Protein AF-A0A6A5VND6-F1 (afdb_monomer_lite)

Secondary structure (DSSP, 8-state):
----TTHHHHHHHHHHHHHHHHHHTTS----PPP---SS-GGGS-HHHHHHHHHHHHHHHHTSSTTSTT-EEEEEEEETTEEEEEEEESS-TTTTHHHHHHHHH-

pLDDT: mean 71.24, std 9.96, range [48.72, 90.44]

Foldseek 3Di:
DDDDPCVVVVVVVVVVVVVCVVCVVVVPPPPPQDPDPPDPPVVDDPVNVVVVVVVLVVCQQPVDPPDQRHKDWDWDDDPVGIDIDIDTSDDCVPPPVVSVVVVVD

Sequence (105 aa):
PRLGPHEPQLSRFFEPLVFLYTLGRTRGEHTREMTYNGTEISYLSRKHLIRKLLCDLAYMCDCEKGGDTVTAIGLESKPHGHIFWVASNTNPFIKTIPFLVSLLA

Organism: NCBI:txid1447943

Radius of gyration: 20.38 Å; chains: 1; bounding box: 36×65×29 Å

Structure (mmCIF, N/CA/C/O backbone):
data_AF-A0A6A5VND6-F1
#
_entry.id   AF-A0A6A5VND6-F1
#
loop_
_atom_site.group_PDB
_atom_site.id
_atom_site.type_symbol
_atom_site.label_atom_id
_atom_site.label_alt_id
_atom_site.label_comp_id
_atom_site.label_asym_id
_atom_site.label_entity_id
_atom_site.label_seq_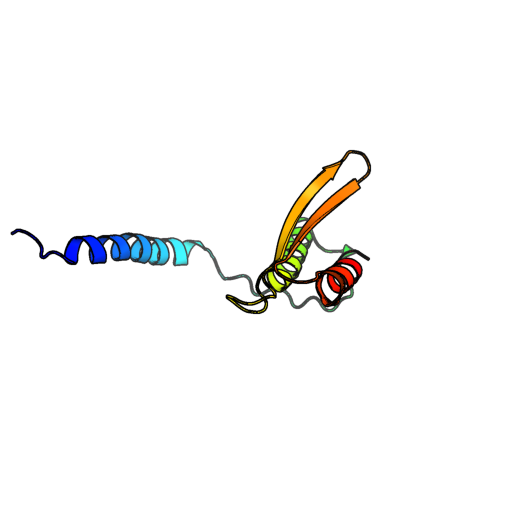id
_atom_site.pdbx_PDB_ins_code
_atom_site.Cartn_x
_atom_site.Cartn_y
_atom_site.Cartn_z
_atom_site.occupancy
_atom_site.B_iso_or_equiv
_atom_site.auth_seq_id
_atom_site.auth_comp_id
_atom_site.auth_asym_id
_atom_site.auth_atom_id
_atom_site.pdbx_PDB_model_num
ATOM 1 N N . PRO A 1 1 ? -17.270 -45.780 8.355 1.00 48.72 1 PRO A N 1
ATOM 2 C CA . PRO A 1 1 ? -16.996 -45.563 6.911 1.00 48.72 1 PRO A CA 1
ATOM 3 C C . PRO A 1 1 ? -15.751 -44.685 6.746 1.00 48.72 1 PRO A C 1
ATOM 5 O O . PRO A 1 1 ? -15.736 -43.562 7.236 1.00 48.72 1 PRO A O 1
ATOM 8 N N . ARG A 1 2 ? -14.673 -45.238 6.179 1.00 52.91 2 ARG A N 1
ATOM 9 C CA . ARG A 1 2 ? -13.423 -44.502 5.952 1.00 52.91 2 ARG A CA 1
ATOM 10 C C . ARG A 1 2 ? -13.626 -43.614 4.724 1.00 52.91 2 ARG A C 1
ATOM 12 O O . ARG A 1 2 ? -13.774 -44.140 3.627 1.00 52.91 2 ARG A O 1
ATOM 19 N N . LEU A 1 3 ? -13.726 -42.309 4.964 1.00 59.41 3 LEU A N 1
ATOM 20 C CA . LEU A 1 3 ? -13.848 -41.269 3.944 1.00 59.41 3 LEU A CA 1
ATOM 21 C C . LEU A 1 3 ? -12.643 -41.356 2.983 1.00 59.41 3 LEU A C 1
ATOM 23 O O . LEU A 1 3 ? -11.517 -41.618 3.417 1.00 59.41 3 LEU A O 1
ATOM 27 N N . GLY A 1 4 ? -12.896 -41.227 1.682 1.00 68.56 4 GLY A N 1
ATOM 28 C CA . GLY A 1 4 ? -11.917 -41.349 0.606 1.00 68.56 4 GLY A CA 1
ATOM 29 C C . GLY A 1 4 ? -10.793 -40.307 0.700 1.00 68.56 4 GLY A C 1
ATOM 30 O O . GLY A 1 4 ? -10.938 -39.284 1.370 1.00 68.56 4 GLY A O 1
ATOM 31 N N . PRO A 1 5 ? -9.658 -40.525 0.010 1.00 66.62 5 PRO A N 1
ATOM 32 C CA . PRO A 1 5 ? -8.403 -39.792 0.231 1.00 66.62 5 PRO A CA 1
ATOM 33 C C . PRO A 1 5 ? -8.489 -38.264 0.051 1.00 66.62 5 PRO A C 1
ATOM 35 O O . PRO A 1 5 ? -7.653 -37.539 0.588 1.00 66.62 5 PRO A O 1
ATOM 38 N N . HIS A 1 6 ? -9.508 -37.762 -0.652 1.00 63.72 6 HIS A N 1
ATOM 39 C CA . HIS A 1 6 ? -9.702 -36.337 -0.942 1.00 63.72 6 HIS A CA 1
ATOM 40 C C . HIS A 1 6 ? -10.797 -35.654 -0.107 1.00 63.72 6 HIS A C 1
ATOM 42 O O . HIS A 1 6 ? -10.867 -34.425 -0.073 1.00 63.72 6 HIS A O 1
ATOM 48 N N . GLU A 1 7 ? -11.631 -36.404 0.614 1.00 67.12 7 GLU A N 1
ATOM 49 C CA . GLU A 1 7 ? -12.679 -35.826 1.469 1.00 67.12 7 GLU A CA 1
ATOM 50 C C . GLU A 1 7 ? -12.127 -34.979 2.632 1.00 67.12 7 GLU A C 1
ATOM 52 O O . GLU A 1 7 ? -12.679 -33.906 2.879 1.00 67.12 7 GLU A O 1
ATOM 57 N N . PRO A 1 8 ? -11.002 -35.338 3.289 1.00 67.00 8 PRO A N 1
ATOM 58 C CA . PRO A 1 8 ? -10.379 -34.478 4.298 1.00 67.00 8 PRO A CA 1
ATOM 59 C C . PRO A 1 8 ? -9.809 -33.177 3.719 1.00 67.00 8 PRO A C 1
ATOM 61 O O . PRO A 1 8 ? -9.649 -32.186 4.426 1.00 67.00 8 PRO A O 1
ATOM 64 N N . GLN A 1 9 ? -9.441 -33.168 2.434 1.00 68.00 9 GLN A N 1
ATOM 65 C CA . GLN A 1 9 ? -8.985 -31.955 1.754 1.00 68.00 9 GLN A CA 1
ATOM 66 C C . GLN A 1 9 ? -10.166 -31.033 1.458 1.00 68.00 9 GLN A C 1
ATOM 68 O O . GLN A 1 9 ? -10.073 -29.844 1.741 1.00 68.00 9 GLN A O 1
ATOM 73 N N . LEU A 1 10 ? -11.276 -31.583 0.962 1.00 66.06 10 LEU A N 1
ATOM 74 C CA . LEU A 1 10 ? -12.508 -30.840 0.698 1.00 66.06 10 LEU A CA 1
ATOM 75 C C . LEU A 1 10 ? -13.137 -30.284 1.982 1.00 66.06 10 LEU A C 1
ATOM 77 O O . LEU A 1 10 ? -13.544 -29.124 2.002 1.00 66.06 10 LEU A O 1
ATOM 81 N N . SER A 1 11 ? -13.155 -31.052 3.077 1.00 67.00 11 SER A N 1
ATOM 82 C CA . SER A 1 11 ? -13.714 -30.594 4.357 1.00 67.00 11 SER A CA 1
ATOM 83 C C . SER A 1 11 ? -12.988 -29.365 4.917 1.00 67.00 11 SER A C 1
ATOM 85 O O . SER A 1 11 ? -13.633 -28.465 5.454 1.00 67.00 11 SER A O 1
ATOM 87 N N . ARG A 1 12 ? -11.667 -29.265 4.703 1.00 68.88 12 ARG A N 1
ATOM 88 C CA . ARG A 1 12 ? -10.864 -28.091 5.089 1.00 68.88 12 ARG A CA 1
ATOM 89 C C . ARG A 1 12 ? -11.214 -26.821 4.322 1.00 68.88 12 ARG A C 1
ATOM 91 O O . ARG A 1 12 ? -10.908 -25.744 4.813 1.00 68.88 12 ARG A O 1
ATOM 98 N N . PHE A 1 13 ? -11.840 -26.921 3.150 1.00 66.44 13 PHE A N 1
ATOM 99 C CA . PHE A 1 13 ? -12.351 -25.755 2.422 1.00 66.44 13 PHE A CA 1
ATOM 100 C C . PHE A 1 13 ? -13.787 -25.408 2.820 1.00 66.44 13 PHE A C 1
ATOM 102 O O . PHE A 1 13 ? -14.166 -24.240 2.762 1.00 66.44 13 PHE A O 1
ATOM 109 N N . PHE A 1 14 ? -14.571 -26.385 3.282 1.00 77.31 14 PHE A N 1
ATOM 110 C CA . PHE A 1 14 ? -15.941 -26.152 3.737 1.00 77.31 14 PHE A CA 1
ATOM 111 C C . PHE A 1 14 ? -16.010 -25.278 4.987 1.00 77.31 14 PHE A C 1
ATOM 113 O O . PHE A 1 14 ? -16.806 -24.346 5.022 1.00 77.31 14 PHE A O 1
ATOM 120 N N . GLU A 1 15 ? -15.177 -25.532 5.995 1.00 76.69 15 GLU A N 1
ATOM 121 C CA . GLU A 1 15 ? -15.216 -24.763 7.245 1.00 76.69 15 GLU A CA 1
ATOM 122 C C . GLU A 1 15 ? -14.898 -23.264 7.035 1.00 76.69 15 GLU A C 1
ATOM 124 O O . GLU A 1 15 ? -15.707 -22.432 7.453 1.00 76.69 15 GLU A O 1
ATOM 129 N N . PRO A 1 16 ? -13.844 -22.870 6.288 1.00 78.62 16 PRO A N 1
ATOM 130 C CA . PRO A 1 16 ? -13.613 -21.475 5.915 1.00 78.62 16 PRO A CA 1
ATOM 131 C C . PRO A 1 16 ? -14.734 -20.865 5.071 1.00 78.62 16 PRO A C 1
ATOM 133 O O . PRO A 1 16 ? -15.042 -19.689 5.242 1.00 78.62 16 PRO A O 1
ATOM 136 N N . LEU A 1 17 ? -15.357 -21.632 4.168 1.00 79.62 17 LEU A N 1
ATOM 137 C CA . LEU A 1 17 ? -16.477 -21.149 3.349 1.00 79.62 17 LEU A CA 1
ATOM 138 C C . LEU A 1 17 ? -17.727 -20.893 4.194 1.00 79.62 17 LEU A C 1
ATOM 140 O O . LEU A 1 17 ? -18.382 -19.865 4.027 1.00 79.62 17 LEU A O 1
ATOM 144 N N . VAL A 1 18 ? -18.032 -21.789 5.133 1.00 81.44 18 VAL A N 1
ATOM 145 C CA . VAL A 1 18 ? -19.116 -21.611 6.104 1.00 81.44 18 VAL A CA 1
ATOM 146 C C . VAL A 1 18 ? -18.822 -20.404 6.989 1.00 81.44 18 VAL A C 1
ATOM 148 O O . VAL A 1 18 ? -19.705 -19.577 7.183 1.00 81.44 18 VAL A O 1
ATOM 151 N N . PHE A 1 19 ? -17.583 -20.248 7.457 1.00 76.81 19 PHE A N 1
ATOM 152 C CA . PHE A 1 19 ? -17.164 -19.105 8.267 1.00 76.81 19 PHE A CA 1
ATOM 153 C C . PHE A 1 19 ? -17.237 -17.779 7.495 1.00 76.81 19 PHE A C 1
ATOM 155 O O . PHE A 1 19 ? -17.716 -16.772 8.012 1.00 76.81 19 PHE A O 1
ATOM 162 N N . LEU A 1 20 ? -16.831 -17.770 6.223 1.00 77.00 20 LEU A N 1
ATOM 163 C CA . LEU A 1 20 ? -16.966 -16.613 5.340 1.00 77.00 20 LEU A CA 1
ATOM 164 C C . LEU A 1 20 ? -18.438 -16.275 5.079 1.00 77.00 20 LEU A C 1
ATOM 166 O O . LEU A 1 20 ? -18.794 -15.102 5.043 1.00 77.00 20 LEU A O 1
ATOM 170 N N . TYR A 1 21 ? -19.300 -17.278 4.924 1.00 79.81 21 TYR A N 1
ATOM 171 C CA . TYR A 1 21 ? -20.737 -17.093 4.736 1.00 79.81 21 TYR A CA 1
ATOM 172 C C . TYR A 1 21 ? -21.437 -16.568 6.001 1.00 79.81 21 TYR A C 1
ATOM 174 O O . TYR A 1 21 ? -22.296 -15.684 5.917 1.00 79.81 21 TYR A O 1
ATOM 182 N N . THR A 1 22 ? -21.076 -17.082 7.181 1.00 79.31 22 THR A N 1
ATOM 183 C CA . THR A 1 22 ? -21.648 -16.641 8.461 1.00 79.31 22 THR A CA 1
ATOM 184 C C . THR A 1 22 ? -21.168 -15.239 8.824 1.00 79.31 22 THR A C 1
ATOM 186 O O . THR A 1 22 ? -21.994 -14.380 9.128 1.00 79.31 22 THR A O 1
ATOM 189 N N . LEU A 1 23 ? -19.865 -14.964 8.706 1.00 76.06 23 LEU A N 1
ATOM 190 C CA . LEU A 1 23 ? -19.289 -13.647 8.993 1.00 76.06 23 LEU A CA 1
ATOM 191 C C . LEU A 1 23 ? -19.489 -12.624 7.874 1.00 76.06 23 LEU A C 1
ATOM 193 O O . LEU A 1 23 ? -19.445 -11.418 8.115 1.00 76.06 23 LEU A O 1
ATOM 197 N N . GLY A 1 24 ? -19.723 -13.067 6.641 1.00 68.12 24 GLY A N 1
ATOM 198 C CA . GLY A 1 24 ? -20.003 -12.184 5.510 1.00 68.12 24 GLY A CA 1
ATOM 199 C C . GLY A 1 24 ? -21.226 -11.307 5.769 1.00 68.12 24 GLY A C 1
ATOM 200 O O . GLY A 1 24 ? -21.233 -10.139 5.395 1.00 68.12 24 GLY A O 1
ATOM 201 N N . ARG A 1 25 ? -22.212 -11.833 6.507 1.00 63.53 25 ARG A N 1
ATOM 202 C CA . ARG A 1 25 ? -23.410 -11.091 6.926 1.00 63.53 25 ARG A CA 1
ATOM 203 C C . ARG A 1 25 ? -23.165 -10.124 8.087 1.00 63.53 25 ARG A C 1
ATOM 205 O O . ARG A 1 25 ? -23.902 -9.154 8.218 1.00 63.53 25 ARG A O 1
ATOM 212 N N . THR A 1 26 ? -22.129 -10.342 8.899 1.00 65.88 26 THR A N 1
ATOM 213 C CA . THR A 1 26 ? -21.749 -9.436 10.000 1.00 65.88 26 THR A CA 1
ATOM 214 C C . THR A 1 26 ? -20.716 -8.389 9.588 1.00 65.88 26 THR A C 1
ATOM 216 O O . THR A 1 26 ? -20.473 -7.453 10.343 1.00 65.88 26 THR A O 1
ATOM 219 N N . ARG A 1 27 ? -20.110 -8.510 8.396 1.00 61.72 27 ARG A N 1
ATOM 220 C CA . ARG A 1 27 ? -19.158 -7.523 7.852 1.00 61.72 27 ARG A CA 1
ATOM 221 C C . ARG A 1 27 ? -19.781 -6.147 7.573 1.00 61.72 27 ARG A C 1
ATOM 223 O O . ARG A 1 27 ? -19.032 -5.202 7.337 1.00 61.72 27 ARG A O 1
ATOM 230 N N . GLY A 1 28 ? -21.108 -6.027 7.658 1.00 64.19 28 GLY A N 1
ATOM 231 C CA . GLY A 1 28 ? -21.847 -4.813 7.319 1.00 64.19 28 GLY A CA 1
ATOM 232 C C . GLY A 1 28 ? -21.892 -4.578 5.809 1.00 64.19 28 GLY A C 1
ATOM 233 O O . GLY A 1 28 ? -21.292 -5.322 5.031 1.00 64.19 28 GLY A O 1
ATOM 234 N N . GLU A 1 29 ? -22.617 -3.543 5.382 1.00 59.53 29 GLU A N 1
ATOM 235 C CA . GLU A 1 29 ? -22.528 -3.075 3.999 1.00 59.53 29 GLU A CA 1
ATOM 236 C C . GLU A 1 29 ? -21.069 -2.716 3.708 1.00 59.53 29 GLU A C 1
ATOM 238 O O . GLU A 1 29 ? -20.447 -1.973 4.477 1.00 59.53 29 GLU A O 1
ATOM 243 N N . HIS A 1 30 ? -20.512 -3.238 2.607 1.00 54.31 30 HIS A N 1
ATOM 244 C CA . HIS A 1 30 ? -19.257 -2.713 2.085 1.00 54.31 30 HIS A CA 1
ATOM 245 C C . HIS A 1 30 ? -19.508 -1.234 1.824 1.00 54.31 30 HIS A C 1
ATOM 247 O O . HIS A 1 30 ? -20.211 -0.889 0.877 1.00 54.31 30 HIS A O 1
ATOM 253 N N . THR A 1 31 ? -19.039 -0.379 2.736 1.00 53.44 31 THR A N 1
ATOM 254 C CA . THR A 1 31 ? -19.326 1.048 2.675 1.00 53.44 31 THR A CA 1
ATOM 255 C C . THR A 1 31 ? -18.634 1.538 1.426 1.00 53.44 31 THR A C 1
ATOM 257 O O . THR A 1 31 ? -17.409 1.698 1.430 1.00 53.44 31 THR A O 1
ATOM 260 N N . ARG A 1 32 ? -19.411 1.670 0.348 1.00 51.50 32 ARG A N 1
ATOM 261 C CA . ARG A 1 32 ? -18.923 2.168 -0.922 1.00 51.50 32 ARG A CA 1
ATOM 262 C C . ARG A 1 32 ? -18.278 3.504 -0.609 1.00 51.50 32 ARG A C 1
ATOM 264 O O . ARG A 1 32 ? -18.861 4.332 0.094 1.00 51.50 32 ARG A O 1
ATOM 271 N N . GLU A 1 33 ? -17.022 3.617 -1.004 1.00 57.84 33 GLU A N 1
ATOM 272 C CA . GLU A 1 33 ? -16.201 4.773 -0.704 1.00 57.84 33 GLU A CA 1
ATOM 273 C C . GLU A 1 33 ? -16.959 6.023 -1.157 1.00 57.84 33 GLU A C 1
ATOM 275 O O . GLU A 1 33 ? -17.433 6.081 -2.295 1.00 57.84 33 GLU A O 1
ATOM 280 N N . MET A 1 34 ? -17.157 6.983 -0.247 1.00 55.31 34 MET A N 1
ATOM 281 C CA . MET A 1 34 ? -17.654 8.294 -0.652 1.00 55.31 34 MET A CA 1
ATOM 282 C C . MET A 1 34 ? -16.700 8.793 -1.730 1.00 55.31 34 MET A C 1
ATOM 284 O O . MET A 1 34 ? -15.495 8.880 -1.503 1.00 55.31 34 MET A O 1
ATOM 288 N N . THR A 1 35 ? -17.229 9.051 -2.922 1.00 55.75 35 THR A N 1
ATOM 289 C CA . THR A 1 35 ? -16.467 9.654 -4.009 1.00 55.75 35 THR A CA 1
ATOM 290 C C . THR A 1 35 ? -16.131 11.065 -3.542 1.00 55.75 35 THR A C 1
ATOM 292 O O . THR A 1 35 ? -16.987 11.945 -3.532 1.00 55.75 35 THR A O 1
ATOM 295 N N . TYR A 1 36 ? -14.929 11.246 -2.999 1.00 57.06 36 TYR A N 1
ATOM 296 C CA . TYR A 1 36 ? -14.508 12.532 -2.466 1.00 57.06 36 TYR A CA 1
ATOM 297 C C . TYR A 1 36 ? -14.088 13.417 -3.629 1.00 57.06 36 TYR A C 1
ATOM 299 O O . TYR A 1 36 ? -13.070 13.178 -4.277 1.00 57.06 36 TYR A O 1
ATOM 307 N N . ASN A 1 37 ? -14.867 14.465 -3.870 1.00 57.28 37 ASN A N 1
ATOM 308 C CA . ASN A 1 37 ? -14.641 15.433 -4.936 1.00 57.28 37 ASN A CA 1
ATOM 309 C C . ASN A 1 37 ? -13.516 16.417 -4.561 1.00 57.28 37 ASN A C 1
ATOM 311 O O . ASN A 1 37 ? -13.718 17.617 -4.625 1.00 57.28 37 ASN A O 1
ATOM 315 N N . GLY A 1 38 ? -12.358 15.932 -4.101 1.00 56.38 38 GLY A N 1
ATOM 316 C CA . GLY A 1 38 ? -11.110 16.697 -3.938 1.00 56.38 38 GLY A CA 1
ATOM 317 C C . GLY A 1 38 ? -11.082 17.879 -2.951 1.00 56.38 38 GLY A C 1
ATOM 318 O O . GLY A 1 38 ? -9.993 18.293 -2.571 1.00 56.38 38 GLY A O 1
ATOM 319 N N . THR A 1 39 ? -12.212 18.421 -2.495 1.00 56.47 39 THR A N 1
ATOM 320 C CA . THR A 1 39 ? -12.267 19.730 -1.818 1.00 56.47 39 THR A CA 1
ATOM 321 C C . THR A 1 39 ? -12.354 19.690 -0.291 1.00 56.47 39 THR A C 1
ATOM 323 O O . THR A 1 39 ? -12.262 20.743 0.330 1.00 56.47 39 THR A O 1
ATOM 326 N N . GLU A 1 40 ? -12.469 18.518 0.347 1.00 63.62 40 GLU A N 1
ATOM 327 C CA . GLU A 1 40 ? -12.799 18.438 1.785 1.00 63.62 40 GLU A CA 1
ATOM 328 C C . GLU A 1 40 ? -11.906 17.518 2.639 1.00 63.62 40 GLU A C 1
ATOM 330 O O . GLU A 1 40 ? -12.348 17.025 3.673 1.00 63.62 40 GLU A O 1
ATOM 335 N N . ILE A 1 41 ? -10.634 17.289 2.283 1.00 69.12 41 ILE A N 1
ATOM 336 C CA . ILE A 1 41 ? -9.724 16.464 3.118 1.00 69.12 41 ILE A CA 1
ATOM 337 C C . ILE A 1 41 ? -9.651 16.991 4.568 1.00 69.12 41 ILE A C 1
ATOM 339 O O . ILE A 1 41 ? -9.592 16.205 5.513 1.00 69.12 41 ILE A O 1
ATOM 343 N N . SER A 1 42 ? -9.731 18.311 4.752 1.00 72.06 42 SER A N 1
ATOM 344 C CA . SER A 1 42 ? -9.712 18.989 6.055 1.00 72.06 42 SER A CA 1
ATOM 345 C C . SER A 1 42 ? -10.933 18.711 6.941 1.00 72.06 42 SER A C 1
ATOM 347 O O . SER A 1 42 ? -10.814 18.788 8.162 1.00 72.06 42 SER A O 1
ATOM 349 N N . TYR A 1 43 ? -12.089 18.374 6.362 1.00 75.75 43 TYR A N 1
ATOM 350 C CA . TYR A 1 43 ? -13.322 18.081 7.106 1.00 75.75 43 TYR A CA 1
ATOM 351 C C . TYR A 1 43 ? -13.480 16.590 7.427 1.00 75.75 43 TYR A C 1
ATOM 353 O O . TYR A 1 43 ? -14.399 16.188 8.146 1.00 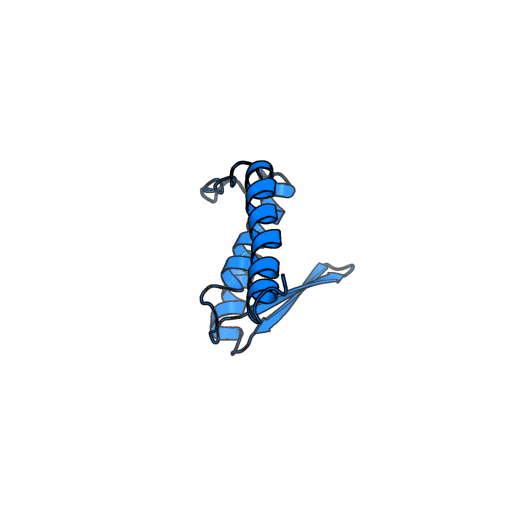75.75 43 TYR A O 1
ATOM 361 N N . LEU A 1 44 ? -12.573 15.746 6.925 1.00 75.06 44 LEU A N 1
ATOM 362 C CA . LEU A 1 44 ? -12.633 14.312 7.156 1.00 75.06 44 LEU A CA 1
ATOM 363 C C . LEU A 1 44 ? -12.255 13.959 8.588 1.00 75.06 44 LEU A C 1
ATOM 365 O O . LEU A 1 44 ? -11.242 14.392 9.138 1.00 75.06 44 LEU A O 1
ATOM 369 N N . SER A 1 45 ? -13.037 13.058 9.179 1.00 81.94 45 SER A N 1
ATOM 370 C CA . SER A 1 45 ? -12.632 12.444 10.437 1.00 81.94 45 SER A CA 1
ATOM 371 C C . SER A 1 45 ? -11.360 11.610 10.242 1.00 81.94 45 SER A C 1
ATOM 373 O O . SER A 1 45 ? -11.136 11.006 9.189 1.00 81.94 45 SER A O 1
ATOM 375 N N . ARG A 1 46 ? -10.545 11.498 11.298 1.00 77.94 46 ARG A N 1
ATOM 376 C CA . ARG A 1 46 ? -9.299 10.705 11.305 1.00 77.94 46 ARG A CA 1
ATOM 377 C C . ARG A 1 46 ? -9.479 9.292 10.735 1.00 77.94 46 ARG A C 1
ATOM 379 O O . ARG A 1 46 ? -8.606 8.797 10.030 1.00 77.94 46 ARG A O 1
ATOM 386 N N . LYS A 1 47 ? -10.613 8.642 11.016 1.00 76.75 47 LYS A N 1
ATOM 387 C CA . LYS A 1 47 ? -10.929 7.299 10.505 1.00 76.75 47 LYS A CA 1
ATOM 388 C C . LYS A 1 47 ? -11.059 7.277 8.977 1.00 76.75 47 LYS A C 1
ATOM 390 O O . LYS A 1 47 ? -10.604 6.325 8.350 1.00 76.75 47 LYS A O 1
ATOM 395 N N . HIS A 1 48 ? -11.672 8.301 8.386 1.00 77.94 48 HIS A N 1
ATOM 396 C CA . HIS A 1 48 ? -11.803 8.417 6.934 1.00 77.94 48 HIS A CA 1
ATOM 397 C C . HIS A 1 48 ? -10.463 8.730 6.273 1.00 77.94 48 HIS A C 1
ATOM 399 O O . HIS A 1 48 ? -10.147 8.105 5.268 1.00 77.94 48 HIS A O 1
ATOM 405 N N . LEU A 1 49 ? -9.645 9.593 6.884 1.00 78.75 49 LEU A N 1
ATOM 406 C CA . LEU A 1 49 ? -8.289 9.885 6.406 1.00 78.75 49 LEU A CA 1
ATOM 407 C C . LEU A 1 49 ? -7.407 8.635 6.372 1.00 78.75 49 LEU A C 1
ATOM 409 O O . LEU A 1 49 ? -6.803 8.339 5.347 1.00 78.75 49 LEU A O 1
ATOM 413 N N . ILE A 1 50 ? -7.384 7.863 7.466 1.00 80.25 50 ILE A N 1
ATOM 414 C CA . ILE A 1 50 ? -6.625 6.606 7.528 1.00 80.25 50 ILE A CA 1
ATOM 415 C C . ILE A 1 50 ? -7.125 5.629 6.465 1.00 80.25 50 ILE A C 1
ATOM 417 O O . ILE A 1 50 ? -6.320 5.003 5.785 1.00 80.25 50 ILE A O 1
ATOM 421 N N . ARG A 1 51 ? -8.446 5.499 6.299 1.00 77.88 51 ARG A N 1
ATOM 422 C CA . ARG A 1 51 ? -9.000 4.583 5.300 1.00 77.88 51 ARG A CA 1
ATOM 423 C C . ARG A 1 51 ? -8.640 5.001 3.875 1.00 77.88 51 ARG A C 1
ATOM 425 O O . ARG A 1 51 ? -8.194 4.142 3.130 1.00 77.88 51 ARG A O 1
ATOM 432 N N . LYS A 1 52 ? -8.754 6.290 3.541 1.00 78.81 52 LYS A N 1
ATOM 433 C CA . LYS A 1 52 ? -8.352 6.828 2.235 1.00 78.81 52 LYS A CA 1
ATOM 434 C C . LYS A 1 52 ? -6.875 6.542 1.959 1.00 78.81 52 LYS A C 1
ATOM 436 O O . LYS A 1 52 ? -6.558 5.950 0.938 1.00 78.81 52 LYS A O 1
ATOM 441 N N . LEU A 1 53 ? -5.992 6.876 2.906 1.00 80.56 53 LEU A N 1
ATOM 442 C CA . LEU A 1 53 ? -4.558 6.605 2.784 1.00 80.56 53 LEU A CA 1
ATOM 443 C C . LEU A 1 53 ? -4.287 5.115 2.536 1.00 80.56 53 LEU A C 1
ATOM 445 O O . LEU A 1 53 ? -3.505 4.768 1.661 1.00 80.56 53 LEU A O 1
ATOM 449 N N . LEU A 1 54 ? -4.942 4.225 3.286 1.00 78.25 54 LEU A N 1
ATOM 450 C CA . LEU A 1 54 ? -4.777 2.783 3.108 1.00 78.25 54 LEU A CA 1
ATOM 451 C C . LEU A 1 54 ? -5.316 2.289 1.762 1.00 78.25 54 LEU A C 1
ATOM 453 O O . LEU A 1 54 ? -4.708 1.395 1.186 1.00 78.25 54 LEU A O 1
ATOM 457 N N . CYS A 1 55 ? -6.415 2.849 1.255 1.00 79.06 55 CYS A N 1
ATOM 458 C CA . CYS A 1 55 ? -6.945 2.531 -0.071 1.00 79.06 55 CYS A CA 1
ATOM 459 C C . CYS A 1 55 ? -5.995 2.999 -1.184 1.00 79.06 55 CYS A C 1
ATOM 461 O O . CYS A 1 55 ? -5.682 2.211 -2.075 1.00 79.06 55 CYS A O 1
ATOM 463 N N . ASP A 1 56 ? -5.467 4.221 -1.087 1.00 78.12 56 ASP A N 1
ATOM 464 C CA . ASP A 1 56 ? -4.493 4.766 -2.039 1.00 78.12 56 ASP A CA 1
ATOM 465 C C . ASP A 1 56 ? -3.183 3.951 -2.038 1.00 78.12 56 ASP A C 1
ATOM 467 O O . ASP A 1 56 ? -2.641 3.626 -3.094 1.00 78.12 56 ASP A O 1
ATOM 471 N N . LEU A 1 57 ? -2.695 3.553 -0.855 1.00 77.81 57 LEU A N 1
ATOM 472 C CA . LEU A 1 57 ? -1.522 2.680 -0.726 1.00 77.81 57 LEU A CA 1
ATOM 473 C C . LEU A 1 57 ? -1.813 1.256 -1.218 1.00 77.81 57 LEU A C 1
ATOM 475 O O . LEU A 1 57 ? -0.976 0.659 -1.883 1.00 77.81 57 LEU A O 1
ATOM 479 N N . ALA A 1 58 ? -2.990 0.698 -0.932 1.00 73.94 58 ALA A N 1
ATOM 480 C CA . ALA A 1 58 ? -3.367 -0.630 -1.413 1.00 73.94 58 ALA A CA 1
ATOM 481 C C . ALA A 1 58 ? -3.461 -0.675 -2.943 1.00 73.94 58 ALA A C 1
ATOM 483 O O . ALA A 1 58 ? -3.014 -1.653 -3.540 1.00 73.94 58 ALA A O 1
ATOM 484 N N . TYR A 1 59 ? -3.970 0.393 -3.570 1.00 73.31 59 TYR A N 1
ATOM 485 C CA . TYR A 1 59 ? -3.955 0.551 -5.023 1.00 73.31 59 TYR A CA 1
ATOM 486 C C . TYR A 1 59 ? -2.528 0.455 -5.571 1.00 73.31 59 TYR A C 1
ATOM 488 O O . TYR A 1 59 ? -2.279 -0.315 -6.491 1.00 73.31 59 TYR A O 1
ATOM 496 N N . MET A 1 60 ? -1.559 1.137 -4.953 1.00 69.38 60 MET A N 1
ATOM 497 C CA . MET A 1 60 ? -0.153 0.991 -5.348 1.00 69.38 60 MET A CA 1
ATOM 498 C C . MET A 1 60 ? 0.387 -0.433 -5.194 1.00 69.38 60 MET A C 1
ATOM 500 O O . MET A 1 60 ? 1.194 -0.872 -6.013 1.00 69.38 60 MET A O 1
ATOM 504 N N . CYS A 1 61 ? 0.008 -1.123 -4.117 1.00 64.75 61 CYS A N 1
ATOM 505 C CA . CYS A 1 61 ? 0.576 -2.418 -3.754 1.00 64.75 61 CYS A CA 1
ATOM 506 C C . CYS A 1 61 ? 0.063 -3.582 -4.624 1.00 64.75 61 CYS A C 1
ATOM 508 O O . CYS A 1 61 ? 0.736 -4.611 -4.680 1.00 64.75 61 CYS A O 1
ATOM 510 N N . ASP A 1 62 ? -1.085 -3.438 -5.301 1.00 64.19 62 ASP A N 1
ATOM 511 C CA . ASP A 1 62 ? -1.702 -4.503 -6.114 1.00 64.19 62 ASP A CA 1
ATOM 512 C C . ASP A 1 62 ? -2.474 -3.953 -7.334 1.00 64.19 62 ASP A C 1
ATOM 514 O O . ASP A 1 62 ? -3.640 -4.281 -7.550 1.00 64.19 62 ASP A O 1
ATOM 518 N N . CYS A 1 63 ? -1.841 -3.102 -8.153 1.00 55.16 63 CYS A N 1
ATOM 519 C CA . CYS A 1 63 ? -2.425 -2.702 -9.446 1.00 55.16 63 CYS A CA 1
ATOM 520 C C . CYS A 1 63 ? -2.565 -3.894 -10.415 1.00 55.16 63 CYS A C 1
ATOM 522 O O . CYS A 1 63 ? -3.514 -3.941 -11.193 1.00 55.16 63 CYS A O 1
ATOM 524 N N . GLU A 1 64 ? -1.647 -4.866 -10.358 1.00 51.41 64 GLU A N 1
ATOM 525 C CA . GLU A 1 64 ? -1.694 -6.108 -11.137 1.00 51.41 64 GLU A CA 1
ATOM 526 C C . GLU A 1 64 ? -1.132 -7.275 -10.314 1.00 51.41 64 GLU A C 1
ATOM 528 O O . GLU A 1 64 ? 0.022 -7.252 -9.869 1.00 51.41 64 GLU A O 1
ATOM 533 N N . LYS A 1 65 ? -1.943 -8.324 -10.131 1.00 52.12 65 LYS A N 1
ATOM 534 C CA . LYS A 1 65 ? -1.532 -9.527 -9.400 1.00 52.12 65 LYS A CA 1
ATOM 535 C C . LYS A 1 65 ? -0.413 -10.262 -10.133 1.00 52.12 65 LYS A C 1
ATOM 537 O O . LYS A 1 65 ? -0.584 -10.666 -11.279 1.00 52.12 65 LYS A O 1
ATOM 542 N N . GLY A 1 66 ? 0.679 -10.538 -9.419 1.00 54.31 66 GLY A N 1
ATOM 543 C CA . GLY A 1 66 ? 1.764 -11.406 -9.891 1.00 54.31 66 GLY A CA 1
ATOM 544 C C . GLY A 1 66 ? 2.777 -10.739 -10.825 1.00 54.31 66 GLY A C 1
ATOM 545 O O . GLY A 1 66 ? 3.533 -11.456 -11.476 1.00 54.31 66 GLY A O 1
ATOM 546 N N . GLY A 1 67 ? 2.798 -9.403 -10.893 1.00 60.97 67 GLY A N 1
ATOM 547 C CA . GLY A 1 67 ? 3.700 -8.644 -11.760 1.00 60.97 67 GLY A CA 1
ATOM 548 C C . GLY A 1 67 ? 4.862 -7.938 -11.050 1.00 60.97 67 GLY A C 1
ATOM 549 O O . GLY A 1 67 ? 4.958 -7.866 -9.823 1.00 60.97 67 GLY A O 1
ATOM 550 N N . ASP A 1 68 ? 5.705 -7.323 -11.875 1.00 61.44 68 ASP A N 1
ATOM 551 C CA . ASP A 1 68 ? 6.811 -6.414 -11.533 1.00 61.44 68 ASP A CA 1
ATOM 552 C C . ASP A 1 68 ? 6.409 -5.204 -10.662 1.00 61.44 68 ASP A C 1
ATOM 554 O O . ASP A 1 68 ? 7.263 -4.490 -10.131 1.00 61.44 68 ASP A O 1
ATOM 558 N N . THR A 1 69 ? 5.103 -4.967 -10.526 1.00 58.25 69 THR A N 1
ATOM 559 C CA . THR A 1 69 ? 4.467 -3.826 -9.859 1.00 58.25 69 THR A CA 1
ATOM 560 C C . THR A 1 69 ? 4.180 -4.041 -8.376 1.00 58.25 69 THR A C 1
ATOM 562 O O . THR A 1 69 ? 3.849 -3.073 -7.688 1.00 58.25 69 THR A O 1
ATOM 565 N N . VAL A 1 70 ? 4.295 -5.274 -7.865 1.00 58.03 70 VAL A N 1
ATOM 566 C CA . VAL A 1 70 ? 4.042 -5.556 -6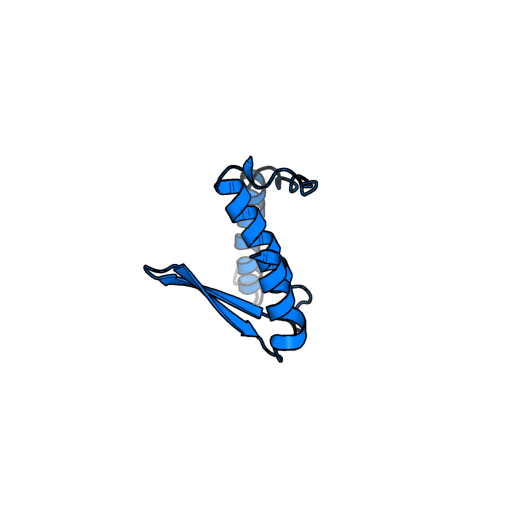.444 1.00 58.03 70 VAL A CA 1
ATOM 567 C C . VAL A 1 70 ? 5.009 -4.741 -5.590 1.00 58.03 70 VAL A C 1
ATOM 569 O O . VAL A 1 70 ? 6.233 -4.828 -5.725 1.00 58.03 70 VAL A O 1
ATOM 572 N N . THR A 1 71 ? 4.430 -3.926 -4.716 1.00 68.25 71 THR A N 1
ATOM 573 C CA . THR A 1 71 ? 5.157 -3.031 -3.824 1.00 68.25 71 THR A CA 1
ATOM 574 C C . THR A 1 71 ? 4.674 -3.287 -2.403 1.00 68.25 71 THR A C 1
ATOM 576 O O . THR A 1 71 ? 3.475 -3.332 -2.157 1.00 68.25 71 THR A O 1
ATOM 579 N N . ALA A 1 72 ? 5.594 -3.482 -1.462 1.00 75.50 72 ALA A N 1
ATOM 580 C CA . ALA A 1 72 ? 5.294 -3.533 -0.038 1.00 75.50 72 ALA A CA 1
ATOM 581 C C . ALA A 1 72 ? 5.741 -2.223 0.612 1.00 75.50 72 ALA A C 1
ATOM 583 O O . ALA A 1 72 ? 6.829 -1.720 0.326 1.00 75.50 72 ALA A O 1
ATOM 584 N N . ILE A 1 73 ? 4.900 -1.668 1.485 1.00 78.19 73 ILE A N 1
ATOM 585 C CA . ILE A 1 73 ? 5.163 -0.387 2.143 1.00 78.19 73 ILE A CA 1
ATOM 586 C C . ILE A 1 73 ? 5.099 -0.578 3.657 1.00 78.19 73 ILE A C 1
ATOM 588 O O . ILE A 1 73 ? 4.094 -1.042 4.194 1.00 78.19 73 ILE A O 1
ATOM 592 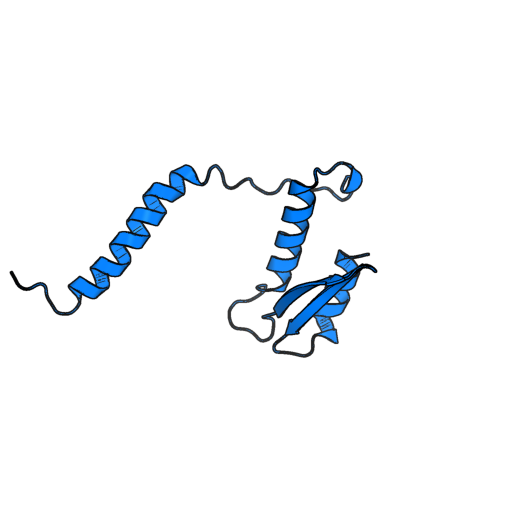N N . GLY A 1 74 ? 6.186 -0.226 4.341 1.00 80.12 74 GLY A N 1
ATOM 593 C CA . GLY A 1 74 ? 6.285 -0.179 5.797 1.00 80.12 74 GLY A CA 1
ATOM 594 C C . GLY A 1 74 ? 6.283 1.261 6.301 1.00 80.12 74 GLY A C 1
ATOM 595 O O . GLY A 1 74 ? 6.881 2.136 5.681 1.00 80.12 74 GLY A O 1
ATOM 596 N N . LEU A 1 75 ? 5.637 1.510 7.439 1.00 82.81 75 LEU A N 1
ATOM 597 C CA . LEU A 1 75 ? 5.636 2.816 8.096 1.00 82.81 75 LEU A CA 1
ATOM 598 C C . LEU A 1 75 ? 6.462 2.748 9.378 1.00 82.81 75 LEU A C 1
ATOM 600 O O . LEU A 1 75 ? 6.131 2.002 10.297 1.00 82.81 75 LEU A O 1
ATOM 604 N N . GLU A 1 76 ? 7.510 3.558 9.456 1.00 8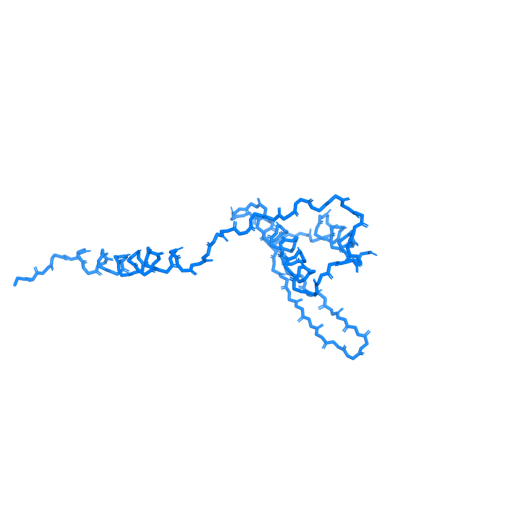5.56 76 GLU A N 1
ATOM 605 C CA . GLU A 1 76 ? 8.292 3.757 10.672 1.00 85.56 76 GLU A CA 1
ATOM 606 C C . GLU A 1 76 ? 7.966 5.127 11.271 1.00 85.56 76 GLU A C 1
ATOM 608 O O . GLU A 1 76 ? 8.028 6.158 10.600 1.00 85.56 76 GLU A O 1
ATOM 613 N N . SER A 1 77 ? 7.628 5.152 12.559 1.00 86.50 77 SER A N 1
ATOM 614 C CA . SER A 1 77 ? 7.398 6.392 13.296 1.00 86.50 77 SER A CA 1
ATOM 615 C C . SER A 1 77 ? 8.678 6.838 13.994 1.00 86.50 77 SER A C 1
ATOM 617 O O . SER A 1 77 ? 9.210 6.106 14.825 1.00 86.50 77 SER A O 1
ATOM 619 N N . LYS A 1 78 ? 9.145 8.057 13.706 1.00 89.94 78 LYS A N 1
ATOM 620 C CA . LYS A 1 78 ? 10.283 8.704 14.372 1.00 89.94 78 LYS A CA 1
ATOM 621 C C . LYS A 1 78 ? 9.829 9.974 15.105 1.00 89.94 78 LYS A C 1
ATOM 623 O O . LYS A 1 78 ? 8.793 10.541 14.768 1.00 89.94 78 LYS A O 1
ATOM 628 N N . PRO A 1 79 ? 10.608 10.487 16.077 1.00 90.44 79 PRO A N 1
ATOM 629 C CA . PRO A 1 79 ? 10.242 11.711 16.798 1.00 90.44 79 PRO A CA 1
ATOM 630 C C . PRO A 1 79 ? 10.124 12.959 15.907 1.00 90.44 79 PRO A C 1
ATOM 632 O O . PRO A 1 79 ? 9.426 13.899 16.261 1.00 90.44 79 PRO A O 1
ATOM 635 N N . HIS A 1 80 ? 10.795 12.963 14.751 1.00 89.12 80 HIS A N 1
ATOM 636 C CA . HIS A 1 80 ? 10.850 14.102 13.826 1.00 89.12 80 HIS A CA 1
ATOM 637 C C . HIS A 1 80 ? 9.966 13.897 12.586 1.00 89.12 80 HIS A C 1
ATOM 639 O O . HIS A 1 80 ? 10.039 14.684 11.647 1.00 89.12 80 HIS A O 1
ATOM 645 N N . GLY A 1 81 ? 9.167 12.826 12.550 1.00 82.06 81 GLY A N 1
ATOM 646 C CA . GLY A 1 81 ? 8.299 12.516 11.418 1.00 82.06 81 GLY A CA 1
ATOM 647 C C . GLY A 1 81 ? 8.160 11.023 11.155 1.00 82.06 81 GLY A C 1
ATOM 648 O O . GLY A 1 81 ? 8.606 10.178 11.928 1.00 82.06 81 GLY A O 1
ATOM 649 N N . HIS A 1 82 ? 7.539 10.697 10.032 1.00 81.88 82 HIS A N 1
ATOM 650 C CA . HIS A 1 82 ? 7.309 9.321 9.615 1.00 81.88 82 HIS A CA 1
ATOM 651 C C . HIS A 1 82 ? 8.162 8.984 8.392 1.00 81.88 82 HIS A C 1
ATOM 653 O O . HIS A 1 82 ? 8.321 9.815 7.499 1.00 81.88 82 HIS A O 1
ATOM 659 N N . ILE A 1 83 ? 8.709 7.769 8.351 1.00 83.88 83 ILE A N 1
ATOM 660 C CA . ILE A 1 83 ? 9.434 7.238 7.195 1.00 83.88 83 ILE A CA 1
ATOM 661 C C . ILE A 1 83 ? 8.599 6.140 6.553 1.00 83.88 83 ILE A C 1
ATOM 663 O O . ILE A 1 83 ? 8.182 5.192 7.218 1.00 83.88 83 ILE A O 1
ATOM 667 N N . PHE A 1 84 ? 8.396 6.263 5.245 1.00 79.44 84 PHE A N 1
ATOM 668 C CA . PHE A 1 84 ? 7.788 5.229 4.423 1.00 79.44 84 PHE A CA 1
ATOM 669 C C . PHE A 1 84 ? 8.896 4.399 3.773 1.00 79.44 84 PHE A C 1
ATOM 671 O O . PHE A 1 84 ? 9.644 4.887 2.928 1.00 79.44 84 PHE A O 1
ATOM 678 N N . TRP A 1 85 ? 9.007 3.142 4.186 1.00 83.94 85 TRP A N 1
ATOM 679 C CA . TRP A 1 85 ? 9.895 2.151 3.593 1.00 83.94 85 TRP A CA 1
ATOM 680 C C . TRP A 1 85 ? 9.184 1.484 2.428 1.00 83.94 85 TRP A C 1
ATOM 682 O O . TRP A 1 85 ? 8.115 0.914 2.614 1.00 83.94 85 TRP A O 1
ATOM 692 N N . VAL A 1 86 ? 9.773 1.540 1.239 1.00 78.44 86 VAL A N 1
ATOM 693 C CA . VAL A 1 86 ? 9.168 1.009 0.016 1.00 78.44 86 VAL A CA 1
ATOM 694 C C . VAL A 1 86 ? 10.044 -0.120 -0.506 1.00 78.44 86 VAL A C 1
ATOM 696 O O . VAL A 1 86 ? 11.198 0.103 -0.863 1.00 78.44 86 VAL A O 1
ATOM 699 N N . ALA A 1 87 ? 9.493 -1.327 -0.557 1.00 80.44 87 ALA A N 1
ATOM 700 C CA . ALA A 1 87 ? 10.098 -2.475 -1.215 1.00 80.44 87 ALA A CA 1
ATOM 701 C C . ALA A 1 87 ? 9.350 -2.735 -2.522 1.00 80.44 87 ALA A C 1
ATOM 703 O O . ALA A 1 87 ? 8.131 -2.881 -2.514 1.00 80.44 87 ALA A O 1
ATOM 704 N N . SER A 1 88 ? 10.064 -2.783 -3.642 1.00 78.50 88 SER A N 1
ATOM 705 C CA . SER A 1 88 ? 9.483 -3.024 -4.963 1.00 78.50 88 SER A CA 1
ATOM 706 C C . SER A 1 88 ? 10.314 -4.058 -5.708 1.00 78.50 88 SER A C 1
ATOM 708 O O . SER A 1 88 ? 11.534 -4.109 -5.539 1.00 78.50 88 SER A O 1
ATOM 710 N N . ASN A 1 89 ? 9.652 -4.884 -6.518 1.00 76.69 89 ASN A N 1
ATOM 711 C CA . ASN A 1 89 ? 10.318 -5.895 -7.343 1.00 76.69 89 ASN A CA 1
ATOM 712 C C . ASN A 1 89 ? 11.110 -5.271 -8.498 1.00 76.69 89 ASN A C 1
ATOM 714 O O . ASN A 1 89 ? 12.090 -5.848 -8.964 1.00 76.69 89 ASN A O 1
ATOM 718 N N . THR A 1 90 ? 10.698 -4.085 -8.949 1.00 74.56 90 THR A N 1
ATOM 719 C CA . THR A 1 90 ? 11.363 -3.335 -10.015 1.00 74.56 90 THR A CA 1
ATOM 720 C C . THR A 1 90 ? 11.750 -1.941 -9.553 1.00 74.56 90 THR A C 1
ATOM 722 O O . THR A 1 90 ? 11.530 -1.553 -8.408 1.00 74.56 90 THR A O 1
ATOM 725 N N . ASN A 1 91 ? 12.406 -1.189 -10.436 1.00 74.62 91 ASN A N 1
ATOM 726 C CA . ASN A 1 91 ? 12.920 0.133 -10.123 1.00 74.62 91 ASN A CA 1
ATOM 727 C C . ASN A 1 91 ? 11.788 1.080 -9.630 1.00 74.62 91 ASN A C 1
ATOM 729 O O . ASN A 1 91 ? 10.958 1.512 -10.438 1.00 74.62 91 ASN A O 1
ATOM 733 N N . PRO A 1 92 ? 11.782 1.479 -8.338 1.00 72.56 92 PRO A N 1
ATOM 734 C CA . PRO A 1 92 ? 10.692 2.261 -7.751 1.00 72.56 92 PRO A CA 1
ATOM 735 C C . PRO A 1 92 ? 10.677 3.729 -8.209 1.00 72.56 92 PRO A C 1
ATOM 737 O O . PRO A 1 92 ? 9.693 4.437 -7.982 1.00 72.56 92 PRO A O 1
ATOM 740 N N . PHE A 1 93 ? 11.742 4.205 -8.866 1.00 75.06 93 PHE A N 1
ATOM 741 C CA . PHE A 1 93 ? 11.888 5.602 -9.288 1.00 75.06 93 PHE A CA 1
ATOM 742 C C . PHE A 1 93 ? 10.964 5.995 -10.448 1.00 75.06 93 PHE A C 1
ATOM 744 O O . PHE A 1 93 ? 10.701 7.180 -10.630 1.00 75.06 93 PHE A O 1
ATOM 751 N N . ILE A 1 94 ? 10.445 5.033 -11.219 1.00 72.88 94 ILE A N 1
ATOM 752 C CA . ILE A 1 94 ? 9.669 5.331 -12.436 1.00 72.88 94 ILE A CA 1
ATOM 753 C C . ILE A 1 94 ? 8.201 5.653 -12.111 1.00 72.88 94 ILE A C 1
ATOM 755 O O . ILE A 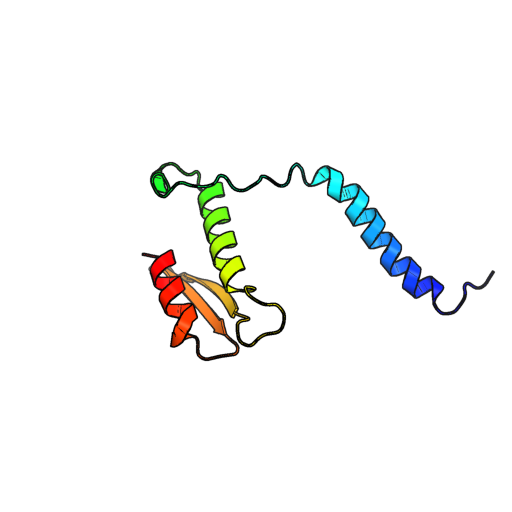1 94 ? 7.625 6.558 -12.708 1.00 72.88 94 ILE A O 1
ATOM 759 N N . LYS A 1 95 ? 7.578 4.927 -11.175 1.00 71.31 95 LYS A N 1
ATOM 760 C CA . LYS A 1 95 ? 6.132 5.049 -10.889 1.00 71.31 95 LYS A CA 1
ATOM 761 C C . LYS A 1 95 ? 5.823 5.220 -9.405 1.00 71.31 95 LYS A C 1
ATOM 763 O O . LYS A 1 95 ? 5.031 6.083 -9.037 1.00 71.31 95 LYS A O 1
ATOM 768 N N . THR A 1 96 ? 6.475 4.431 -8.558 1.00 75.25 96 THR A N 1
ATOM 769 C CA . THR A 1 96 ? 6.173 4.337 -7.126 1.00 75.25 96 THR A CA 1
ATOM 770 C C . THR A 1 96 ? 6.500 5.630 -6.381 1.00 75.25 96 THR A C 1
ATOM 772 O O . THR A 1 96 ? 5.656 6.154 -5.659 1.00 75.25 96 THR A O 1
ATOM 775 N N . ILE A 1 97 ? 7.698 6.187 -6.594 1.00 77.00 97 ILE A N 1
ATOM 776 C CA . ILE A 1 97 ? 8.127 7.431 -5.936 1.00 77.00 97 ILE A CA 1
ATOM 777 C C . ILE A 1 97 ? 7.292 8.645 -6.385 1.00 77.00 97 ILE A C 1
ATOM 779 O O . ILE A 1 97 ? 6.770 9.329 -5.505 1.00 77.00 97 ILE A O 1
ATOM 783 N N . PRO A 1 98 ? 7.094 8.917 -7.694 1.00 79.81 98 PRO A N 1
ATOM 784 C CA . PRO A 1 98 ? 6.257 10.036 -8.134 1.00 79.81 98 PRO A CA 1
ATOM 785 C C . PRO A 1 98 ? 4.833 9.990 -7.569 1.00 79.81 98 PRO A C 1
ATOM 787 O O . PRO A 1 98 ? 4.304 11.016 -7.144 1.00 79.81 98 PRO A O 1
ATOM 790 N N . PHE A 1 99 ? 4.232 8.797 -7.507 1.00 76.50 99 PHE A N 1
ATOM 791 C CA . PHE A 1 99 ? 2.902 8.630 -6.931 1.00 76.50 99 PHE A CA 1
ATOM 792 C C . PHE A 1 99 ? 2.891 8.916 -5.422 1.00 76.50 99 PHE A C 1
ATOM 794 O O . PHE A 1 99 ? 2.041 9.676 -4.963 1.00 76.50 99 PHE A O 1
ATOM 801 N N . LEU A 1 100 ? 3.849 8.388 -4.650 1.00 76.81 100 LEU A N 1
ATOM 802 C CA . LEU A 1 100 ? 3.936 8.667 -3.209 1.00 76.81 100 LEU A CA 1
ATOM 803 C C . LEU A 1 100 ? 4.148 10.152 -2.916 1.00 76.81 100 LEU A C 1
ATOM 805 O O . LEU A 1 100 ? 3.542 10.675 -1.987 1.00 76.81 100 LEU A O 1
ATOM 809 N N . VAL A 1 101 ? 4.956 10.842 -3.725 1.00 80.56 101 VAL A N 1
ATOM 810 C CA . VAL A 1 101 ? 5.122 12.297 -3.615 1.00 80.56 101 VAL A CA 1
ATOM 811 C C . VAL A 1 101 ? 3.796 13.010 -3.877 1.00 80.56 101 VAL A C 1
ATOM 813 O O . VAL A 1 101 ? 3.438 13.891 -3.108 1.00 80.56 101 VAL A O 1
ATOM 816 N N . SER A 1 102 ? 3.033 12.605 -4.898 1.00 78.31 102 SER A N 1
ATOM 817 C CA . SER A 1 102 ? 1.711 13.196 -5.164 1.00 78.31 102 SER A CA 1
ATOM 818 C C . SER A 1 102 ? 0.673 12.909 -4.073 1.00 78.31 102 SER A C 1
ATOM 820 O O . SER A 1 102 ? -0.231 13.710 -3.870 1.00 78.31 102 SER A O 1
ATOM 822 N N . LEU A 1 103 ? 0.798 11.777 -3.374 1.00 75.75 103 LEU A N 1
ATOM 823 C CA . LEU A 1 103 ? -0.119 11.364 -2.313 1.00 75.75 103 LEU A CA 1
ATOM 824 C C . LEU A 1 103 ? 0.160 12.079 -0.981 1.00 75.75 103 LEU A C 1
ATOM 826 O O . LEU A 1 103 ? -0.764 12.281 -0.195 1.00 75.75 103 LEU A O 1
ATOM 830 N N . LEU A 1 104 ? 1.432 12.389 -0.709 1.00 73.31 104 LEU A N 1
ATOM 831 C CA . LEU A 1 104 ? 1.909 12.940 0.565 1.00 73.31 104 LEU A CA 1
ATOM 832 C C . LEU A 1 104 ? 2.160 14.460 0.538 1.00 73.31 104 LEU A C 1
ATOM 834 O O . LEU A 1 104 ? 2.478 15.015 1.591 1.00 73.31 104 LEU A O 1
ATOM 838 N N . ALA A 1 105 ? 2.072 15.101 -0.632 1.00 66.31 105 ALA A N 1
ATOM 839 C CA . ALA A 1 105 ? 2.145 16.557 -0.798 1.00 66.31 105 ALA A CA 1
ATOM 840 C C . ALA A 1 105 ? 0.864 17.254 -0.315 1.00 66.31 105 ALA A C 1
ATOM 842 O O . ALA A 1 105 ? 1.001 18.350 0.275 1.00 66.31 105 ALA A O 1
#